Protein AF-A0A0F9PWQ4-F1 (afdb_monomer_lite)

Foldseek 3Di:
DDAAADEDEDEQVVVVVVVVVCVVVVVPVQQPPPAFRNDRRYTYGHHDPQDPVNVVVVCVVVVVDDPDD

Sequence (69 aa):
MTHTYVELEVSAAVFDEIRGRMLAAGYDHVFSEGRAIDMHGIALIRGKRKTQGQRLVD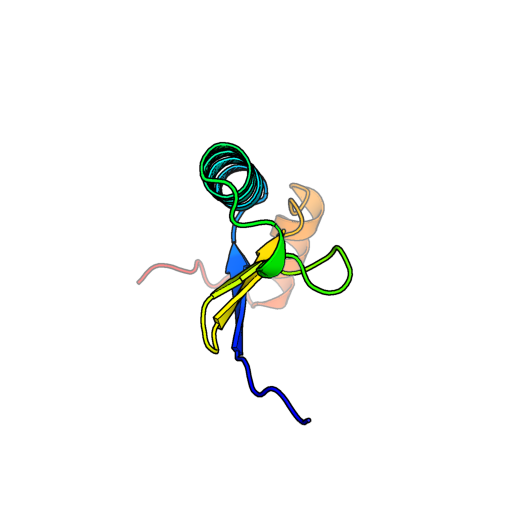FVRDGGRHPNY

Radius of gyration: 15.69 Å; chains: 1; bounding box: 36×33×35 Å

Secondary structure (DSSP, 8-state):
-----EEEEE-HHHHHHHHHHHHHTT-GGGEETTTEEE-SSEEEEE-----HHHHHHHHHHTTT--S--

Structure (mmCIF, N/CA/C/O backbone):
data_AF-A0A0F9PWQ4-F1
#
_entry.id   AF-A0A0F9PWQ4-F1
#
loop_
_atom_site.group_PDB
_atom_site.id
_atom_site.type_symbol
_atom_site.label_atom_id
_atom_site.label_alt_id
_atom_site.label_comp_id
_atom_site.label_asym_id
_atom_site.label_entity_id
_atom_site.label_seq_id
_atom_site.pdbx_PDB_ins_code
_atom_site.Cartn_x
_atom_site.Cartn_y
_atom_site.Cartn_z
_atom_site.occupancy
_atom_site.B_iso_or_equiv
_atom_site.auth_seq_id
_atom_site.auth_comp_id
_atom_site.auth_asym_id
_atom_site.auth_atom_id
_atom_site.pdbx_PDB_model_num
ATOM 1 N N . MET A 1 1 ? 13.066 -19.476 5.464 1.00 55.09 1 MET A N 1
ATOM 2 C CA . MET A 1 1 ? 13.661 -18.259 6.054 1.00 55.09 1 MET A CA 1
ATOM 3 C C . MET A 1 1 ? 12.507 -17.459 6.640 1.00 55.09 1 MET A C 1
ATOM 5 O O . MET A 1 1 ? 11.611 -17.104 5.886 1.00 55.09 1 MET A O 1
ATOM 9 N N . THR A 1 2 ? 12.439 -17.296 7.960 1.00 70.56 2 THR A N 1
ATOM 10 C CA . THR A 1 2 ? 11.317 -16.612 8.630 1.00 70.56 2 THR A CA 1
ATOM 11 C C . THR A 1 2 ? 11.512 -15.103 8.511 1.00 70.56 2 THR A C 1
ATOM 13 O O . THR A 1 2 ? 12.573 -14.614 8.886 1.00 70.56 2 THR A O 1
ATOM 16 N N . HIS A 1 3 ? 10.529 -14.384 7.967 1.00 67.56 3 HIS A N 1
ATOM 17 C CA . HIS A 1 3 ? 10.531 -12.921 7.913 1.00 67.56 3 HIS A CA 1
ATOM 18 C C . HIS A 1 3 ? 9.581 -12.394 8.985 1.00 67.56 3 HIS A C 1
ATOM 20 O O . HIS A 1 3 ? 8.436 -12.834 9.068 1.00 67.56 3 HIS A O 1
ATOM 26 N N . THR A 1 4 ? 10.072 -11.479 9.816 1.00 78.88 4 THR A N 1
ATOM 27 C CA . THR A 1 4 ? 9.272 -10.806 10.841 1.00 78.88 4 THR A CA 1
ATOM 28 C C . THR A 1 4 ? 8.988 -9.394 10.364 1.00 78.88 4 THR A C 1
ATOM 30 O O . THR A 1 4 ? 9.923 -8.633 10.120 1.00 78.88 4 THR A O 1
ATOM 33 N N . TYR A 1 5 ? 7.712 -9.040 10.265 1.00 80.31 5 TYR A N 1
ATOM 34 C CA . TYR A 1 5 ? 7.278 -7.684 9.964 1.00 80.31 5 TYR A CA 1
ATOM 35 C C . TYR A 1 5 ? 6.070 -7.294 10.815 1.00 80.31 5 TYR A C 1
ATOM 37 O O . TYR A 1 5 ? 5.325 -8.151 11.292 1.00 80.31 5 TYR A O 1
ATOM 45 N N . VAL A 1 6 ? 5.877 -5.990 10.992 1.00 80.06 6 VAL A N 1
ATOM 46 C CA . VAL A 1 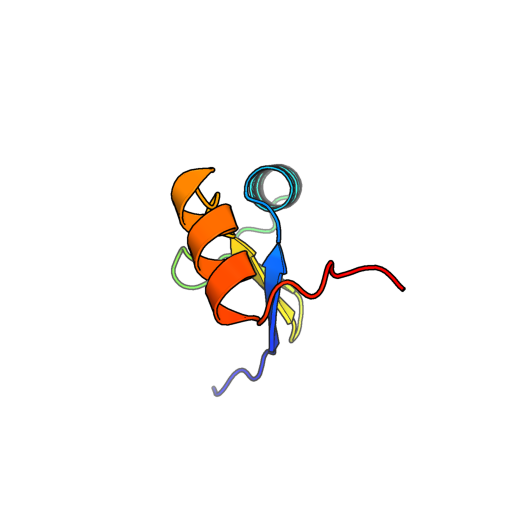6 ? 4.636 -5.424 11.534 1.00 80.06 6 VAL A CA 1
ATOM 47 C C . VAL A 1 6 ? 3.718 -4.990 10.398 1.00 80.06 6 VAL A C 1
ATOM 49 O O . VAL A 1 6 ? 4.179 -4.438 9.402 1.00 80.06 6 VAL A O 1
ATOM 52 N N . GLU A 1 7 ? 2.419 -5.235 10.539 1.00 87.94 7 GLU A N 1
ATOM 53 C CA . GLU A 1 7 ? 1.416 -4.806 9.564 1.00 87.94 7 GLU A CA 1
ATOM 54 C C . GLU A 1 7 ? 0.930 -3.390 9.891 1.00 87.94 7 GLU A C 1
ATOM 56 O O . GLU A 1 7 ? 0.452 -3.123 10.995 1.00 87.94 7 GLU A O 1
ATOM 61 N N . LEU A 1 8 ? 1.033 -2.483 8.920 1.00 86.00 8 LEU A N 1
ATOM 62 C CA . LEU A 1 8 ? 0.492 -1.131 9.002 1.00 86.00 8 LEU A CA 1
ATOM 63 C C . LEU A 1 8 ? -0.625 -0.969 7.972 1.00 86.00 8 LEU A C 1
ATOM 65 O O . LEU A 1 8 ? -0.380 -0.904 6.765 1.00 86.00 8 LEU A O 1
ATOM 69 N N . GLU A 1 9 ? -1.863 -0.875 8.450 1.00 88.75 9 GLU A N 1
ATOM 70 C CA . GLU A 1 9 ? -3.004 -0.560 7.596 1.00 88.75 9 GLU A CA 1
ATOM 71 C C . GLU A 1 9 ? -2.977 0.927 7.218 1.00 88.75 9 GLU A C 1
ATOM 73 O O . GLU A 1 9 ? -3.016 1.812 8.075 1.00 88.75 9 GLU A O 1
ATOM 78 N N . VAL A 1 10 ? -2.936 1.210 5.917 1.00 85.94 10 VAL A N 1
ATOM 79 C CA . VAL A 1 10 ? -3.014 2.573 5.372 1.00 85.94 10 VAL A CA 1
ATOM 80 C C . VAL A 1 10 ? -4.240 2.717 4.484 1.00 85.94 10 VAL A C 1
ATOM 82 O O . VAL A 1 10 ? -4.812 1.733 4.023 1.00 85.94 10 VAL A O 1
ATOM 85 N N . SER A 1 11 ? -4.667 3.947 4.198 1.00 89.00 11 SER A N 1
ATOM 86 C CA . SER A 1 11 ? -5.788 4.146 3.272 1.00 89.00 11 SER A CA 1
ATOM 87 C C . SER A 1 11 ? -5.503 3.526 1.896 1.00 89.00 11 SER A C 1
ATOM 89 O O . SER A 1 11 ? -4.359 3.485 1.442 1.00 89.00 11 SER A O 1
ATOM 91 N N . ALA A 1 12 ? -6.557 3.098 1.194 1.00 86.12 12 ALA A N 1
ATOM 92 C CA . ALA A 1 12 ? -6.419 2.541 -0.150 1.00 86.12 12 ALA A CA 1
ATOM 93 C C . ALA A 1 12 ? -5.700 3.495 -1.123 1.00 86.12 12 ALA A C 1
ATOM 95 O O . ALA A 1 12 ? -4.881 3.038 -1.908 1.00 86.12 12 ALA A O 1
ATOM 96 N N . ALA A 1 13 ? -5.957 4.806 -1.027 1.00 86.75 13 ALA A N 1
ATOM 97 C CA . ALA A 1 13 ? -5.305 5.810 -1.866 1.00 86.75 13 ALA A CA 1
ATOM 98 C C . ALA A 1 13 ? -3.789 5.875 -1.618 1.00 86.75 13 ALA A C 1
ATOM 100 O O . ALA A 1 13 ? -3.013 5.856 -2.568 1.00 86.75 13 ALA A O 1
ATOM 101 N N . VAL A 1 14 ? -3.374 5.876 -0.346 1.00 88.88 14 VAL A N 1
ATOM 102 C CA . VAL A 1 14 ? -1.953 5.883 0.040 1.00 88.88 14 VAL A CA 1
ATOM 103 C C . VAL A 1 14 ? -1.262 4.595 -0.406 1.00 88.88 14 VAL A C 1
ATOM 105 O O . VAL A 1 14 ? -0.163 4.641 -0.952 1.00 88.88 14 VAL A O 1
ATOM 108 N N . PHE A 1 15 ? -1.913 3.445 -0.221 1.00 90.19 15 PHE A N 1
ATOM 109 C CA . PHE A 1 15 ? -1.376 2.164 -0.677 1.00 90.19 15 PHE A CA 1
ATOM 110 C C . PHE A 1 15 ? -1.146 2.152 -2.194 1.00 90.19 15 PHE A C 1
ATOM 112 O O . PHE A 1 15 ? -0.074 1.762 -2.655 1.00 90.19 15 PHE A O 1
ATOM 119 N N . ASP A 1 16 ? -2.142 2.594 -2.966 1.00 89.31 16 ASP A N 1
ATOM 120 C CA . ASP A 1 16 ? -2.082 2.598 -4.429 1.00 89.31 16 ASP A CA 1
ATOM 121 C C . ASP A 1 16 ? -1.004 3.581 -4.942 1.00 89.31 16 ASP A C 1
ATOM 123 O O . ASP A 1 16 ? -0.271 3.250 -5.878 1.00 89.31 16 ASP A O 1
ATOM 127 N N . GLU A 1 17 ? -0.833 4.740 -4.290 1.00 91.56 17 GLU A N 1
ATOM 128 C CA . GLU A 1 17 ? 0.247 5.698 -4.581 1.00 91.56 17 GLU A CA 1
ATOM 129 C C . GLU A 1 17 ? 1.636 5.085 -4.353 1.00 91.56 17 GLU A C 1
ATOM 131 O O . GLU A 1 17 ? 2.494 5.134 -5.241 1.00 91.56 17 GLU A O 1
ATOM 136 N N . ILE A 1 18 ? 1.861 4.481 -3.181 1.00 90.19 18 ILE A N 1
ATOM 137 C CA . ILE A 1 18 ? 3.151 3.868 -2.830 1.00 90.19 18 ILE A CA 1
ATOM 138 C C . ILE A 1 18 ? 3.457 2.708 -3.776 1.00 90.19 18 ILE A C 1
ATOM 140 O O . ILE A 1 18 ? 4.563 2.628 -4.314 1.00 90.19 18 ILE A O 1
ATOM 144 N N . ARG A 1 19 ? 2.467 1.851 -4.051 1.00 89.31 19 ARG A N 1
AT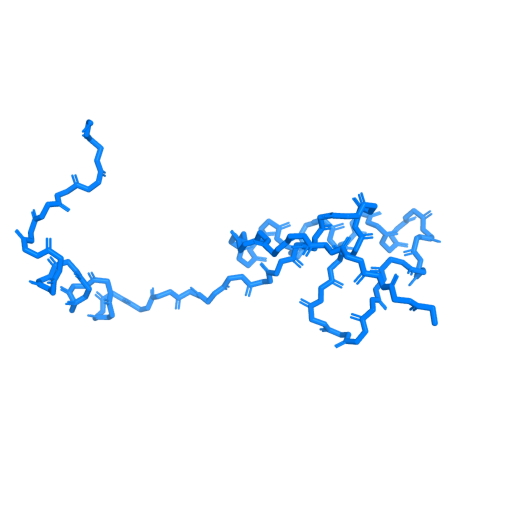OM 145 C CA . ARG A 1 19 ? 2.598 0.754 -5.015 1.00 89.31 19 ARG A CA 1
ATOM 146 C C . ARG A 1 19 ? 3.022 1.263 -6.392 1.00 89.31 19 ARG A C 1
ATOM 148 O O . ARG A 1 19 ? 3.943 0.703 -6.982 1.00 89.31 19 ARG A O 1
ATOM 155 N N . GLY A 1 20 ? 2.377 2.317 -6.893 1.00 89.50 20 GLY A N 1
ATOM 156 C CA . GLY A 1 20 ? 2.710 2.916 -8.187 1.00 89.50 20 GLY A CA 1
ATOM 157 C C . GLY A 1 20 ? 4.151 3.421 -8.246 1.00 89.50 20 GLY A C 1
ATOM 158 O O . GLY A 1 20 ? 4.858 3.151 -9.216 1.00 89.50 20 GLY A O 1
ATOM 159 N N . ARG A 1 21 ? 4.619 4.090 -7.185 1.00 92.69 21 ARG A N 1
ATOM 160 C CA . ARG A 1 21 ? 6.007 4.570 -7.095 1.00 92.69 21 ARG A CA 1
ATOM 161 C C . ARG A 1 21 ? 7.024 3.430 -7.041 1.00 92.69 21 ARG A C 1
ATOM 163 O O . ARG A 1 21 ? 8.038 3.507 -7.724 1.00 92.69 21 ARG A O 1
ATOM 170 N N . MET A 1 22 ? 6.744 2.374 -6.278 1.00 89.56 22 MET A N 1
ATOM 171 C CA . MET A 1 22 ? 7.632 1.209 -6.172 1.00 89.56 22 MET A CA 1
ATOM 172 C C . MET A 1 22 ? 7.757 0.465 -7.506 1.00 89.56 22 MET A C 1
ATOM 174 O O . MET A 1 22 ? 8.867 0.130 -7.915 1.00 89.56 22 MET A O 1
ATOM 178 N N . LEU A 1 23 ? 6.644 0.283 -8.227 1.00 89.25 23 LEU A N 1
ATOM 179 C CA . LEU A 1 23 ? 6.654 -0.309 -9.570 1.00 89.25 23 LEU A CA 1
ATOM 180 C C . LEU A 1 23 ? 7.434 0.553 -10.569 1.00 89.25 23 LEU A C 1
ATOM 182 O O . LEU A 1 23 ? 8.268 0.036 -11.303 1.00 89.25 23 LEU A O 1
ATOM 186 N N . ALA A 1 24 ? 7.212 1.872 -10.570 1.00 92.06 24 ALA A N 1
ATOM 187 C CA . ALA A 1 24 ? 7.936 2.788 -11.454 1.00 92.06 24 ALA A CA 1
ATOM 188 C C . ALA A 1 24 ? 9.454 2.793 -11.198 1.00 92.06 24 ALA A C 1
ATOM 190 O O . ALA A 1 24 ? 10.232 3.067 -12.109 1.00 92.06 24 ALA A O 1
ATOM 191 N N . ALA A 1 25 ? 9.870 2.478 -9.971 1.00 92.00 25 ALA A N 1
ATOM 192 C CA . ALA A 1 25 ? 11.268 2.392 -9.571 1.00 92.00 25 ALA A CA 1
ATOM 193 C C . ALA A 1 25 ? 11.876 0.977 -9.711 1.00 92.00 25 ALA A C 1
ATOM 195 O O . ALA A 1 25 ? 13.042 0.795 -9.369 1.00 92.00 25 ALA A O 1
ATOM 196 N N . GLY A 1 26 ? 11.126 -0.019 -10.207 1.00 89.56 26 GLY A N 1
ATOM 197 C CA . GLY A 1 26 ? 11.622 -1.388 -10.426 1.00 89.56 26 GLY A CA 1
ATOM 198 C C . GLY A 1 26 ? 11.786 -2.229 -9.153 1.00 89.56 26 GLY A C 1
ATOM 199 O O . GLY A 1 26 ? 12.576 -3.173 -9.122 1.00 89.56 26 GLY A O 1
ATOM 200 N N . TYR A 1 27 ? 11.068 -1.893 -8.079 1.00 87.12 27 TYR A N 1
ATOM 201 C CA . TYR A 1 27 ? 11.104 -2.624 -6.807 1.00 87.12 27 TYR A CA 1
ATOM 202 C C . TYR A 1 27 ? 10.147 -3.828 -6.801 1.00 87.12 27 TYR A C 1
ATOM 204 O O . TYR A 1 27 ? 9.401 -4.021 -5.851 1.00 87.12 27 TYR A O 1
ATOM 212 N N . ASP A 1 28 ? 10.137 -4.679 -7.827 1.00 83.75 28 ASP A N 1
ATOM 213 C CA . ASP A 1 28 ? 9.177 -5.799 -7.913 1.00 83.75 28 ASP A CA 1
ATOM 214 C C . ASP A 1 28 ? 9.284 -6.804 -6.749 1.00 83.75 28 ASP A C 1
ATOM 216 O O . ASP A 1 28 ? 8.309 -7.448 -6.366 1.00 83.75 28 ASP A O 1
ATOM 220 N N . HIS A 1 29 ? 10.465 -6.899 -6.140 1.00 82.94 29 HIS A N 1
ATOM 221 C CA . HIS A 1 29 ? 10.767 -7.811 -5.039 1.00 82.94 29 HIS A CA 1
ATOM 222 C C . HIS A 1 29 ? 10.065 -7.464 -3.714 1.00 82.94 29 HIS A C 1
ATOM 224 O O . HIS A 1 29 ? 9.999 -8.323 -2.839 1.00 82.94 29 HIS A O 1
ATOM 230 N N . VAL A 1 30 ? 9.538 -6.243 -3.543 1.00 83.25 30 VAL A N 1
ATOM 231 C CA . VAL A 1 30 ? 8.852 -5.837 -2.295 1.00 83.25 30 VAL A CA 1
ATOM 232 C C . VAL A 1 30 ? 7.402 -6.327 -2.230 1.00 83.25 30 VAL A C 1
ATOM 234 O O . VAL A 1 30 ? 6.747 -6.220 -1.192 1.00 83.25 30 VAL A O 1
ATOM 237 N N . PHE A 1 31 ? 6.868 -6.848 -3.338 1.00 83.12 31 PHE A N 1
ATOM 238 C CA . PHE A 1 31 ? 5.495 -7.334 -3.422 1.00 83.12 31 PHE A CA 1
ATOM 239 C C . PHE A 1 31 ? 5.437 -8.829 -3.095 1.00 83.12 31 PHE A C 1
ATOM 241 O O . PHE A 1 31 ? 5.508 -9.684 -3.976 1.00 83.12 31 PHE A O 1
ATOM 248 N N . SER A 1 32 ? 5.275 -9.145 -1.811 1.00 69.31 32 SER A N 1
ATOM 249 C CA . SER A 1 32 ? 5.075 -10.513 -1.327 1.00 69.31 32 SER A CA 1
ATOM 250 C C . SER A 1 32 ? 3.578 -10.846 -1.232 1.00 69.31 32 SER A C 1
ATOM 252 O O . SER A 1 32 ? 2.783 -10.060 -0.711 1.00 69.31 32 SER A O 1
ATOM 254 N N . GLU A 1 33 ? 3.174 -11.998 -1.780 1.00 65.38 33 GLU A N 1
ATOM 255 C CA . GLU A 1 33 ? 1.835 -12.607 -1.634 1.00 65.38 33 GLU A CA 1
ATOM 256 C C . GLU A 1 33 ? 0.624 -11.678 -1.896 1.00 65.38 33 GLU A C 1
ATOM 258 O O . GLU A 1 33 ? -0.476 -11.863 -1.366 1.00 65.38 33 GLU A O 1
ATOM 263 N N . GLY A 1 34 ? 0.814 -10.665 -2.747 1.00 60.38 34 GLY A N 1
ATOM 264 C CA . GLY A 1 34 ? -0.250 -9.856 -3.349 1.00 60.38 34 GLY A CA 1
ATOM 265 C C . GLY A 1 34 ? -1.041 -8.945 -2.404 1.00 60.38 34 GLY A C 1
ATOM 266 O O . GLY A 1 34 ? -1.991 -8.303 -2.858 1.00 60.38 34 GLY A O 1
ATOM 267 N N . ARG A 1 35 ? -0.692 -8.870 -1.114 1.00 65.69 35 ARG A N 1
ATOM 268 C CA . ARG A 1 35 ? -1.465 -8.108 -0.112 1.00 65.69 35 ARG A CA 1
ATOM 269 C C . ARG A 1 35 ? -0.652 -7.103 0.695 1.00 65.69 35 ARG A C 1
ATOM 271 O O . ARG A 1 35 ? -1.259 -6.214 1.291 1.00 65.69 35 ARG A O 1
ATOM 278 N N . ALA A 1 36 ? 0.672 -7.216 0.672 1.00 74.94 36 ALA A N 1
ATOM 279 C CA . ALA A 1 36 ? 1.568 -6.367 1.436 1.00 74.94 36 ALA A CA 1
ATOM 280 C C . ALA A 1 36 ? 2.713 -5.819 0.577 1.00 74.94 36 ALA A C 1
ATOM 282 O O . ALA A 1 36 ? 3.196 -6.488 -0.337 1.00 74.94 36 ALA A O 1
ATO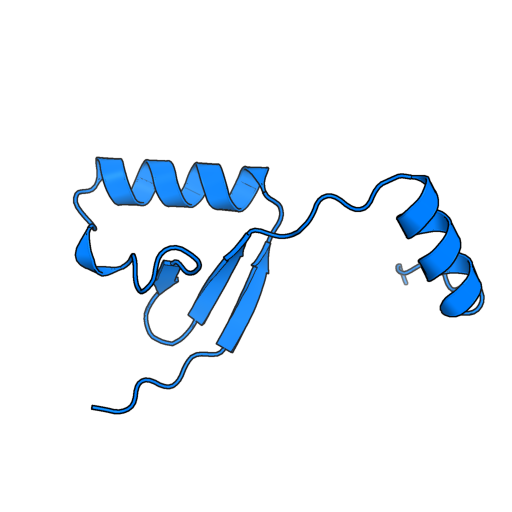M 283 N N . ILE A 1 37 ? 3.136 -4.595 0.890 1.00 78.88 37 ILE A N 1
ATOM 284 C CA . ILE A 1 37 ? 4.417 -4.037 0.438 1.00 78.88 37 ILE A CA 1
ATOM 285 C C . ILE A 1 37 ? 5.387 -4.225 1.604 1.00 78.88 37 ILE A C 1
ATOM 287 O O . ILE A 1 37 ? 5.224 -3.547 2.619 1.00 78.88 37 ILE A O 1
ATOM 291 N N . ASP A 1 38 ? 6.336 -5.157 1.488 1.00 79.81 38 ASP A N 1
ATOM 292 C CA . ASP A 1 38 ? 7.353 -5.400 2.520 1.00 79.81 38 ASP A CA 1
ATOM 293 C C . ASP A 1 38 ? 8.487 -4.380 2.387 1.00 79.81 38 ASP A C 1
ATOM 295 O O . ASP A 1 38 ? 9.259 -4.372 1.427 1.00 79.81 38 ASP A O 1
ATOM 299 N N . MET A 1 39 ? 8.569 -3.498 3.375 1.00 77.69 39 MET A N 1
ATOM 300 C CA . MET A 1 39 ? 9.570 -2.452 3.483 1.00 77.69 39 MET A CA 1
ATOM 301 C C . MET A 1 39 ? 10.498 -2.727 4.670 1.00 77.69 39 MET A C 1
ATOM 303 O O . MET A 1 39 ? 10.535 -1.949 5.620 1.00 77.69 39 MET A O 1
ATOM 307 N N . HIS A 1 40 ? 11.253 -3.831 4.620 1.00 75.62 40 HIS A N 1
ATOM 308 C CA . HIS A 1 40 ? 12.279 -4.174 5.619 1.00 75.62 40 HIS A CA 1
ATOM 309 C C . HIS A 1 40 ? 11.720 -4.235 7.053 1.00 75.62 40 HIS A C 1
ATOM 311 O O . HIS A 1 40 ? 12.159 -3.513 7.949 1.00 75.62 40 HIS A O 1
ATOM 317 N N . GLY A 1 41 ? 10.738 -5.112 7.275 1.00 72.62 41 GLY A N 1
ATOM 318 C CA . GLY A 1 41 ? 10.160 -5.338 8.607 1.00 72.62 41 GLY A CA 1
ATOM 319 C C . GLY A 1 41 ? 8.900 -4.519 8.898 1.00 72.62 41 GLY A C 1
ATOM 320 O O . GLY A 1 41 ? 8.319 -4.652 9.976 1.00 72.62 41 GLY A O 1
ATOM 321 N N . ILE A 1 42 ? 8.426 -3.725 7.935 1.00 78.12 42 ILE A N 1
ATOM 322 C CA . ILE A 1 42 ? 7.094 -3.112 7.955 1.00 78.12 42 ILE A CA 1
ATOM 323 C C . ILE A 1 42 ? 6.368 -3.501 6.671 1.00 78.12 42 ILE A C 1
ATOM 325 O O . ILE A 1 42 ? 6.831 -3.201 5.575 1.00 78.12 42 ILE A O 1
ATOM 329 N N . ALA A 1 43 ? 5.210 -4.135 6.816 1.00 84.50 43 ALA A N 1
ATOM 330 C CA . ALA A 1 43 ? 4.312 -4.470 5.727 1.00 84.50 43 ALA A CA 1
ATOM 331 C C . ALA A 1 43 ? 3.187 -3.435 5.644 1.00 84.50 43 ALA A C 1
ATOM 333 O O . ALA A 1 43 ? 2.379 -3.315 6.567 1.00 84.50 43 ALA A O 1
ATOM 334 N N . LEU A 1 44 ? 3.092 -2.704 4.533 1.00 83.44 44 LEU A N 1
ATOM 335 C CA . LEU A 1 44 ? 1.922 -1.859 4.282 1.00 83.44 44 LEU A CA 1
ATOM 336 C C . LEU A 1 44 ? 0.770 -2.725 3.794 1.00 83.44 44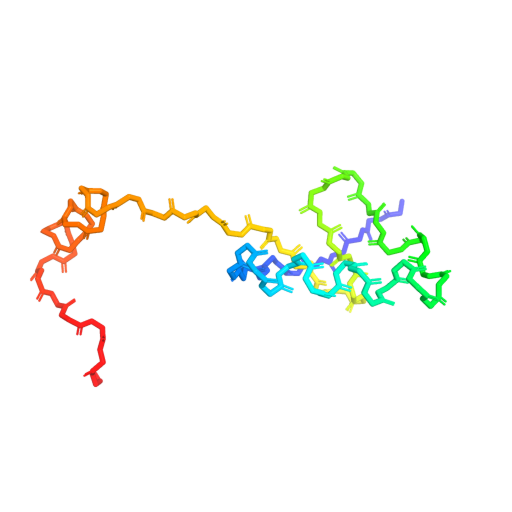 LEU A C 1
ATOM 338 O O . LEU A 1 44 ? 0.937 -3.460 2.823 1.00 83.44 44 LEU A O 1
ATOM 342 N N . ILE A 1 45 ? -0.399 -2.591 4.414 1.00 85.81 45 ILE A N 1
ATOM 343 C CA . ILE A 1 45 ? -1.617 -3.290 4.003 1.00 85.81 45 ILE A CA 1
ATOM 344 C C . ILE A 1 45 ? -2.657 -2.281 3.541 1.00 85.81 45 ILE A C 1
ATOM 346 O O . ILE A 1 45 ? -2.859 -1.219 4.138 1.00 85.81 45 ILE A O 1
ATOM 350 N N . ARG A 1 46 ? -3.336 -2.626 2.447 1.00 84.50 46 ARG A N 1
ATOM 351 C CA . ARG A 1 46 ? -4.409 -1.813 1.887 1.00 84.50 46 ARG A CA 1
ATOM 352 C C . ARG A 1 46 ? -5.622 -1.829 2.811 1.00 84.50 46 ARG A C 1
ATOM 354 O O . ARG A 1 46 ? -6.312 -2.843 2.928 1.00 84.50 46 ARG A O 1
ATOM 361 N N . GLY A 1 47 ? -5.917 -0.684 3.405 1.00 79.38 47 GLY A N 1
ATOM 362 C CA . GLY A 1 47 ? -7.042 -0.538 4.306 1.00 79.38 47 GLY A CA 1
ATOM 363 C C . GLY A 1 47 ? -8.387 -0.601 3.605 1.00 79.38 47 GLY A C 1
ATOM 364 O O . GLY A 1 47 ? -8.555 -0.180 2.450 1.00 79.38 47 GLY A O 1
ATOM 365 N N . LYS A 1 48 ? -9.381 -1.130 4.318 1.00 76.88 48 LYS A N 1
ATOM 366 C CA . LYS A 1 48 ? -10.752 -1.208 3.802 1.00 76.88 48 LYS A CA 1
ATOM 367 C C . LYS A 1 48 ? -11.421 0.149 3.989 1.00 76.88 48 LYS A C 1
ATOM 369 O O . LYS A 1 48 ? -11.479 0.679 5.095 1.00 76.88 48 LYS A O 1
ATOM 374 N N . ARG A 1 49 ? -11.993 0.713 2.919 1.00 66.75 49 ARG A N 1
ATOM 375 C CA . ARG A 1 49 ? -12.904 1.859 3.068 1.00 66.75 49 ARG A CA 1
ATOM 376 C C . ARG A 1 49 ? -14.092 1.412 3.919 1.00 66.75 49 ARG A C 1
ATOM 378 O O . ARG A 1 49 ? -14.926 0.645 3.444 1.00 66.75 49 ARG A O 1
ATOM 385 N N . LYS A 1 50 ? -14.171 1.892 5.162 1.00 66.19 50 LYS A N 1
ATOM 386 C CA . LYS A 1 50 ? -15.366 1.713 5.987 1.00 66.19 50 LYS A CA 1
ATOM 3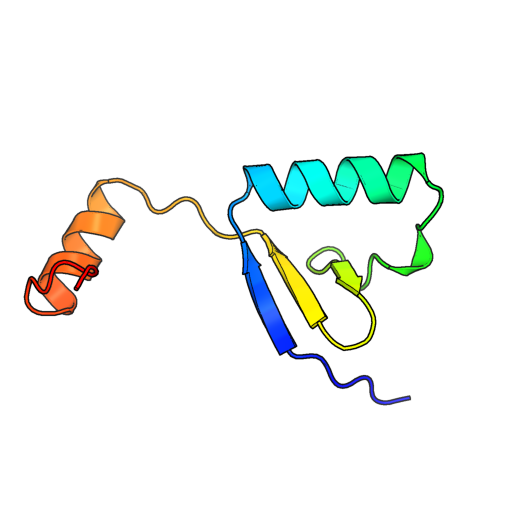87 C C . LYS A 1 50 ? -16.505 2.501 5.350 1.00 66.19 50 LYS A C 1
ATOM 389 O O . LYS A 1 50 ? -16.365 3.689 5.057 1.00 66.19 50 LYS A O 1
ATOM 394 N N . THR A 1 51 ? -17.626 1.835 5.108 1.00 70.56 51 THR A N 1
ATOM 395 C CA . THR A 1 51 ? -18.853 2.517 4.680 1.00 70.56 51 THR A CA 1
ATOM 396 C C . THR A 1 51 ? -19.358 3.428 5.805 1.00 70.56 51 THR A C 1
ATOM 398 O O . THR A 1 51 ? -19.056 3.197 6.977 1.00 70.56 51 THR A O 1
ATOM 401 N N . GLN A 1 52 ? -20.137 4.465 5.479 1.00 67.50 52 GLN A N 1
ATOM 402 C CA . GLN A 1 52 ? -20.693 5.385 6.484 1.00 67.50 52 GLN A CA 1
ATOM 403 C C . GLN A 1 52 ? -21.483 4.634 7.574 1.00 67.50 52 GLN A C 1
ATOM 405 O O . GLN A 1 52 ? -21.376 4.970 8.751 1.00 67.50 52 GLN A O 1
ATOM 410 N N . GLY A 1 53 ? -22.183 3.557 7.196 1.00 68.06 53 GLY A N 1
ATOM 411 C CA . GLY A 1 53 ? -22.863 2.658 8.130 1.00 68.06 53 GLY A CA 1
ATOM 412 C C . GLY A 1 53 ? -21.906 1.908 9.063 1.00 68.06 53 GLY A C 1
ATOM 413 O O . GLY A 1 53 ? -22.135 1.885 10.266 1.00 68.06 53 GLY A O 1
ATOM 414 N N . GLN A 1 54 ? -20.795 1.363 8.555 1.00 71.44 54 GLN A N 1
ATOM 415 C CA . GLN A 1 54 ? -19.778 0.717 9.403 1.00 71.44 54 GLN A CA 1
ATOM 416 C C . GLN A 1 54 ? -19.109 1.695 10.363 1.00 71.44 54 GLN A C 1
ATOM 418 O O . GLN A 1 54 ? -18.886 1.358 11.518 1.00 71.44 54 GLN A O 1
ATOM 423 N N . ARG A 1 55 ? -18.841 2.925 9.917 1.00 69.12 55 ARG A N 1
ATOM 424 C CA . ARG A 1 55 ? -18.251 3.957 10.775 1.00 69.12 55 ARG A CA 1
ATOM 425 C C . ARG A 1 55 ? -19.177 4.334 11.937 1.00 69.12 55 ARG A C 1
ATOM 427 O O . ARG A 1 55 ? -18.692 4.539 13.044 1.00 69.12 55 ARG A O 1
ATOM 434 N N . LEU A 1 56 ? -20.489 4.396 11.695 1.00 71.69 56 LEU A N 1
ATOM 435 C CA . LEU A 1 56 ? -21.486 4.645 12.739 1.00 71.69 56 LEU A CA 1
ATOM 436 C C . LEU A 1 56 ? -21.605 3.461 13.709 1.00 71.69 56 LEU A C 1
ATOM 438 O O . LEU A 1 56 ? -21.661 3.670 14.916 1.00 71.69 56 LEU A O 1
ATOM 442 N N . VAL A 1 57 ? -21.615 2.227 13.196 1.00 78.44 57 VAL A N 1
ATOM 443 C CA . VAL A 1 57 ? -21.678 1.010 14.025 1.00 78.44 57 VAL A CA 1
ATOM 444 C C . VAL A 1 57 ? -20.455 0.897 14.934 1.00 78.44 57 VAL A C 1
ATOM 446 O O . VAL A 1 57 ? -20.615 0.610 16.118 1.00 78.44 57 VAL A O 1
ATOM 449 N N . ASP A 1 58 ? -19.260 1.168 14.412 1.00 75.56 58 ASP A N 1
ATOM 450 C CA . ASP A 1 58 ? -18.028 1.164 15.204 1.00 75.56 58 ASP A CA 1
ATOM 451 C C . ASP A 1 58 ? -18.038 2.292 16.248 1.00 75.56 58 ASP A C 1
ATOM 453 O O . ASP A 1 58 ? -17.757 2.042 17.411 1.00 75.56 58 ASP A O 1
ATOM 457 N N . PHE A 1 59 ? -18.478 3.503 15.884 1.00 71.94 59 PHE A N 1
ATOM 458 C CA . PHE A 1 59 ? -18.616 4.616 16.834 1.00 71.94 59 PHE A CA 1
ATOM 459 C C . PHE A 1 59 ? -19.557 4.288 18.002 1.00 71.94 59 PHE A C 1
ATOM 461 O O . PHE A 1 59 ? -19.254 4.597 19.154 1.00 71.94 59 PHE A O 1
ATOM 468 N N . VAL A 1 60 ? -20.694 3.647 17.721 1.00 78.00 60 VAL A N 1
ATOM 469 C CA . VAL A 1 60 ? -21.639 3.212 18.759 1.00 78.00 60 VAL A CA 1
ATOM 470 C C . VAL A 1 60 ? -21.040 2.085 19.608 1.00 78.00 60 VAL A C 1
ATOM 472 O O . VAL A 1 60 ? -21.214 2.090 20.826 1.00 78.00 60 VAL A O 1
ATOM 475 N N . ARG A 1 61 ? -20.308 1.143 18.996 1.00 77.50 61 ARG A N 1
ATOM 476 C CA . ARG A 1 61 ? -19.614 0.054 19.709 1.00 77.50 61 ARG A CA 1
ATOM 477 C C . ARG A 1 61 ? -18.500 0.558 20.623 1.00 77.50 61 ARG A C 1
ATOM 479 O O . ARG A 1 61 ? -18.380 0.058 21.736 1.00 77.50 61 ARG A O 1
ATOM 486 N N . ASP A 1 62 ? -17.766 1.578 20.197 1.00 80.38 62 ASP A N 1
ATOM 487 C CA . ASP A 1 62 ? -16.670 2.197 20.953 1.00 80.38 62 ASP A CA 1
ATOM 488 C C . ASP A 1 62 ? -17.173 3.215 22.003 1.00 80.38 62 ASP A C 1
ATOM 490 O O . ASP A 1 62 ? -16.400 3.993 22.569 1.00 80.38 62 ASP A O 1
ATOM 494 N N . GLY A 1 63 ? -18.483 3.226 22.284 1.00 76.38 63 GLY A N 1
ATOM 495 C CA . GLY A 1 63 ? -19.086 4.051 23.332 1.00 76.38 63 GLY A CA 1
ATOM 496 C C . GLY A 1 63 ? -19.141 5.542 22.998 1.00 76.38 63 GLY A C 1
ATOM 497 O O . GLY A 1 63 ? -19.150 6.374 23.903 1.00 76.38 63 GLY A O 1
ATOM 498 N N . GLY A 1 64 ? -19.146 5.902 21.714 1.00 68.62 64 GLY A N 1
ATOM 499 C CA . GLY A 1 64 ? -19.269 7.287 21.265 1.00 68.62 64 GLY A CA 1
ATOM 500 C C . GLY A 1 64 ? -18.051 8.167 21.557 1.00 68.62 64 GLY A C 1
ATOM 501 O O . GLY A 1 64 ? -18.143 9.392 21.435 1.00 68.62 64 GLY A O 1
ATOM 502 N N . ARG A 1 65 ? -16.900 7.587 21.931 1.00 65.81 65 ARG A N 1
ATOM 503 C CA . ARG A 1 65 ? -15.653 8.354 22.028 1.00 65.81 65 ARG A CA 1
ATOM 504 C C . ARG A 1 65 ? -15.218 8.767 20.631 1.00 65.81 65 ARG A C 1
ATOM 506 O O . ARG A 1 65 ? -14.819 7.948 19.811 1.00 65.81 65 ARG A O 1
ATOM 513 N N . HIS A 1 66 ? -15.290 10.067 20.378 1.00 55.53 66 HIS A N 1
ATOM 514 C CA . HIS A 1 66 ? -14.639 10.682 19.237 1.00 55.53 66 HIS A CA 1
ATOM 515 C C . HIS A 1 66 ? -13.123 10.467 19.392 1.00 55.53 66 HIS A C 1
ATOM 517 O O . HIS A 1 66 ? -12.557 10.961 20.371 1.00 55.53 66 HIS A O 1
ATOM 523 N N . PRO A 1 67 ? -12.441 9.735 18.493 1.00 57.16 67 PRO A N 1
ATOM 524 C CA . PRO A 1 67 ? -10.990 9.726 18.507 1.00 57.16 67 PRO A CA 1
ATOM 525 C C . PRO A 1 67 ? -10.567 11.126 18.067 1.00 57.16 67 PRO A C 1
ATOM 527 O O . PRO A 1 67 ? -10.848 11.500 16.930 1.00 57.16 67 PRO A O 1
ATOM 530 N N . ASN A 1 68 ? -10.065 11.919 19.017 1.00 51.53 68 ASN A N 1
ATOM 531 C CA . ASN A 1 68 ? -9.204 13.109 18.894 1.00 51.53 68 ASN A CA 1
ATOM 532 C C . ASN A 1 68 ? -9.488 14.083 20.058 1.00 51.53 68 ASN A C 1
ATOM 534 O O . ASN A 1 68 ? -10.192 15.074 19.870 1.00 51.53 68 ASN A O 1
ATOM 538 N N . TYR A 1 69 ? -9.023 13.741 21.263 1.00 47.56 69 TYR A N 1
ATOM 539 C CA . TYR A 1 69 ? -7.871 14.354 21.947 1.00 47.56 69 TYR A CA 1
ATOM 540 C C . TYR A 1 69 ? -7.216 13.284 22.823 1.00 47.56 69 TYR A C 1
ATOM 542 O O . TYR A 1 69 ? -7.973 12.453 23.377 1.00 47.56 69 TYR A O 1
#

Organism: NCBI:txid412755

pLDDT: mean 77.77, std 10.74, range [47.56, 92.69]